Protein AF-A0A9K3DC68-F1 (afdb_monomer)

Radius of gyration: 13.72 Å; Cα contacts (8 Å, |Δi|>4): 93; chains: 1; bounding box: 26×28×39 Å

pLDDT: mean 91.29, std 7.29, range [56.97, 96.94]

Organism: NCBI:txid797122

Mean predicted aligned error: 3.83 Å

Foldseek 3Di:
DPLVVLLVVLQVLLVDDAPALVRLVVVLVVLLVQCPDPDLSSNVSSVSSLVSSLVRHDPVCSVVSLLSNAVSLLVQCVDDPVSNVVSVVVVVVVCVVVVPSCVVPVVSVVD

Sequence (111 aa):
ANEWGQVSILEALVTHTPASADDALSACERIAPRLQHANAAVVLSAVRAMCHLVEFVEEGDKPAMLRKLCPPLVTLLSGDPEVQYVALRNIELILQKYPALLANNVKVFFV

InterPro domains:
  IPR002553 Clathrin/coatomer adaptor, adaptin-like, N-terminal [PF01602] (2-111)
  IPR011989 Armadillo-like helical [G3DSA:1.25.10.10] (1-111)
  IPR016024 Armadillo-type fold [SSF48371] (2-108)
  IPR026739 AP complex subunit beta [PTHR11134] (2-111)

Nearest PDB structures (foldseek):
  2qna-assembly1_A  TM=6.300E-01  e=7.901E-01  Homo sapiens
  4k92-assembly2_B  TM=6.022E-01  e=7.112E-01  Homo sapiens
  6ah0-assembly1_1  TM=6.321E-01  e=3.829E+00  Homo sapiens
  6ahd-assembly1_1  TM=6.322E-01  e=4.036E+00  Homo sapiens
  7q4p-assembly1_A  TM=4.119E-01  e=5.250E+00  Homo sapiens

Solvent-accessible surface area (backbone atoms only — not comparable to full-atom values): 6296 Å² total; per-residue (Å²): 130,60,64,68,59,53,28,54,52,30,54,51,55,57,77,55,80,67,93,42,36,66,52,18,43,53,50,42,62,69,42,54,70,41,40,75,43,91,52,63,66,41,21,54,30,32,50,54,28,40,68,52,36,47,72,54,26,54,80,86,52,34,64,64,58,55,58,66,52,45,63,42,59,54,55,39,60,73,51,57,73,70,51,24,53,54,43,52,58,52,49,52,58,48,37,76,77,41,65,72,69,49,67,92,53,57,71,73,81,75,115

Structure (mmCIF, N/CA/C/O backbone):
data_AF-A0A9K3DC68-F1
#
_entry.id   AF-A0A9K3DC68-F1
#
loop_
_atom_site.group_PDB
_atom_site.id
_atom_site.type_symbol
_atom_site.label_atom_id
_atom_site.label_alt_id
_atom_site.label_comp_id
_atom_site.label_asym_id
_atom_site.label_entity_id
_atom_site.label_seq_id
_atom_site.pdbx_PDB_ins_code
_atom_site.Cartn_x
_atom_site.Cartn_y
_atom_site.Cartn_z
_atom_site.occupancy
_atom_site.B_iso_or_equiv
_atom_site.auth_seq_id
_atom_site.auth_comp_id
_atom_site.auth_asym_id
_atom_site.auth_atom_id
_atom_site.pdbx_PDB_model_num
ATOM 1 N N . ALA A 1 1 ? 14.888 -10.103 10.642 1.00 58.78 1 ALA A N 1
ATOM 2 C CA . ALA A 1 1 ? 13.804 -11.032 10.266 1.00 58.78 1 ALA A CA 1
ATOM 3 C C . ALA A 1 1 ? 13.903 -11.289 8.770 1.00 58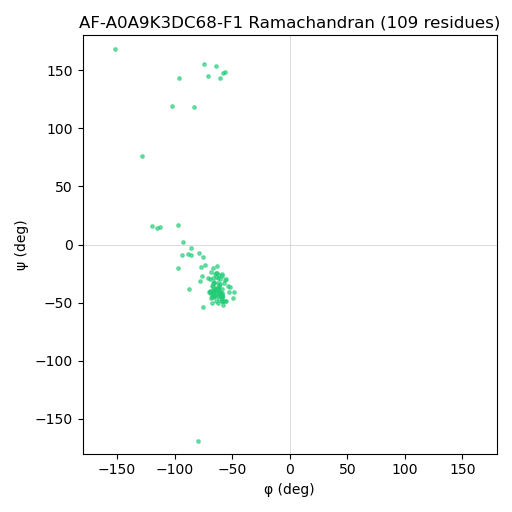.78 1 ALA A C 1
ATOM 5 O O . ALA A 1 1 ? 13.998 -10.315 8.033 1.00 58.78 1 ALA A O 1
ATOM 6 N N . ASN A 1 2 ? 13.930 -12.557 8.353 1.00 91.38 2 ASN A N 1
ATOM 7 C CA . ASN A 1 2 ? 13.922 -12.953 6.939 1.00 91.38 2 ASN A CA 1
ATOM 8 C C . ASN A 1 2 ? 12.670 -12.376 6.240 1.00 91.38 2 ASN A C 1
ATOM 10 O O . ASN A 1 2 ? 11.629 -12.216 6.887 1.00 91.38 2 ASN A O 1
ATOM 14 N N . GLU A 1 3 ? 12.771 -12.037 4.960 1.00 90.19 3 GLU A N 1
ATOM 15 C CA . GLU A 1 3 ? 11.723 -11.420 4.140 1.00 90.19 3 GLU A CA 1
ATOM 16 C C . GLU A 1 3 ? 10.413 -12.209 4.196 1.00 90.19 3 GLU A C 1
ATOM 18 O O . GLU A 1 3 ? 9.346 -11.626 4.369 1.00 90.19 3 GLU A O 1
ATOM 23 N N . TRP A 1 4 ? 10.503 -13.537 4.168 1.00 91.38 4 TRP A N 1
ATOM 24 C CA . TRP A 1 4 ? 9.355 -14.439 4.277 1.00 91.38 4 TRP A CA 1
ATOM 25 C C . TRP A 1 4 ? 8.592 -14.271 5.592 1.00 91.38 4 TRP A C 1
ATOM 27 O O . TRP A 1 4 ? 7.370 -14.200 5.595 1.00 91.38 4 TRP A O 1
ATOM 37 N N . GLY A 1 5 ? 9.309 -14.119 6.708 1.00 94.31 5 GLY A N 1
ATOM 38 C CA . GLY A 1 5 ? 8.679 -13.881 8.006 1.00 94.31 5 GLY A CA 1
ATOM 39 C C . GLY A 1 5 ? 7.987 -12.520 8.067 1.00 94.31 5 GLY A C 1
ATOM 40 O O . GLY A 1 5 ? 6.921 -12.402 8.663 1.00 94.31 5 GLY A O 1
ATOM 41 N N . GLN A 1 6 ? 8.555 -11.497 7.417 1.00 94.06 6 GLN A N 1
ATOM 42 C CA . GLN A 1 6 ? 7.905 -10.187 7.317 1.00 94.06 6 GLN A CA 1
ATOM 43 C C . GLN A 1 6 ? 6.608 -10.266 6.507 1.00 94.06 6 GLN A C 1
ATOM 45 O O . GLN A 1 6 ? 5.600 -9.719 6.947 1.00 94.06 6 GLN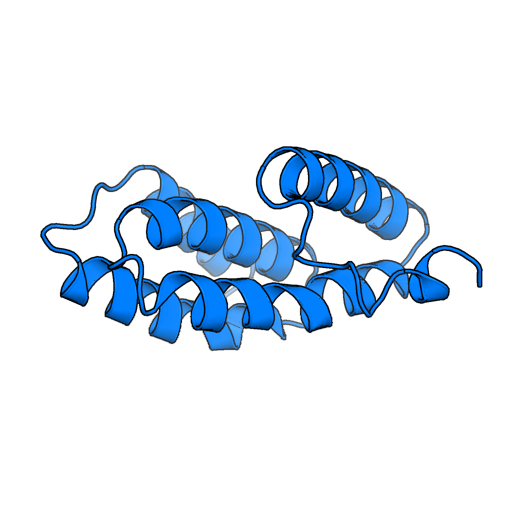 A O 1
ATOM 50 N N . VAL A 1 7 ? 6.620 -10.972 5.370 1.00 95.62 7 VAL A N 1
ATOM 51 C CA . VAL A 1 7 ? 5.421 -11.208 4.550 1.00 95.62 7 VAL A CA 1
ATOM 52 C C . VAL A 1 7 ? 4.341 -11.906 5.372 1.00 95.62 7 VAL A C 1
ATOM 54 O O . VAL A 1 7 ? 3.242 -11.376 5.489 1.00 95.62 7 VAL A O 1
ATOM 57 N N . SER A 1 8 ? 4.671 -13.015 6.037 1.00 94.88 8 SER A N 1
ATOM 58 C CA . SER A 1 8 ? 3.706 -13.769 6.846 1.00 94.88 8 SER A CA 1
ATOM 59 C C . SER A 1 8 ? 3.083 -12.936 7.972 1.00 94.88 8 SER A C 1
ATOM 61 O O . SER A 1 8 ? 1.888 -13.044 8.232 1.00 94.88 8 SER A O 1
ATOM 63 N N . ILE A 1 9 ? 3.867 -12.072 8.627 1.00 94.56 9 ILE A N 1
ATOM 64 C CA . ILE A 1 9 ? 3.346 -11.163 9.661 1.00 94.56 9 ILE A CA 1
ATOM 65 C C . ILE A 1 9 ? 2.405 -10.120 9.044 1.00 94.56 9 ILE A C 1
ATOM 67 O O . ILE A 1 9 ? 1.331 -9.876 9.588 1.00 94.56 9 ILE A O 1
ATOM 71 N N . LEU A 1 10 ? 2.779 -9.514 7.913 1.00 95.50 10 LEU A N 1
ATOM 72 C CA . LEU A 1 10 ? 1.942 -8.524 7.223 1.00 95.50 10 LEU A CA 1
ATOM 73 C C . LEU A 1 10 ? 0.624 -9.136 6.732 1.00 95.50 10 LEU A C 1
ATOM 75 O O . LEU A 1 10 ? -0.423 -8.504 6.844 1.00 95.50 10 LEU A O 1
ATOM 79 N N . GLU A 1 11 ? 0.654 -10.372 6.241 1.00 94.00 11 GLU A N 1
ATOM 80 C CA . GLU A 1 11 ? -0.550 -11.103 5.841 1.00 94.00 11 GLU A CA 1
ATOM 81 C C . GLU A 1 11 ? -1.449 -11.434 7.035 1.00 94.00 11 GLU A C 1
ATOM 83 O O . GLU A 1 11 ? -2.668 -11.286 6.938 1.00 94.00 11 GLU A O 1
ATOM 88 N N . ALA A 1 12 ? -0.870 -11.806 8.179 1.00 93.94 12 ALA A N 1
ATOM 89 C CA . ALA A 1 12 ? -1.637 -12.036 9.400 1.00 93.94 12 ALA A CA 1
ATOM 90 C C . ALA A 1 12 ? -2.369 -10.764 9.866 1.00 93.94 12 ALA A C 1
ATOM 92 O O . ALA A 1 12 ? -3.519 -10.847 10.299 1.00 93.94 12 ALA A O 1
ATOM 93 N N . LEU A 1 13 ? -1.764 -9.579 9.707 1.00 92.94 13 LEU A N 1
ATOM 94 C CA . LEU A 1 13 ? -2.409 -8.303 10.052 1.00 92.94 13 LEU A CA 1
ATOM 95 C C . LEU A 1 13 ? -3.669 -8.019 9.222 1.00 92.94 13 LEU A C 1
ATOM 97 O O . LEU A 1 13 ? -4.585 -7.380 9.727 1.00 92.94 13 LEU A O 1
ATOM 101 N N . VAL A 1 14 ? -3.757 -8.526 7.988 1.00 93.75 14 VAL A N 1
ATOM 102 C CA . VAL A 1 14 ? -4.963 -8.389 7.144 1.00 93.75 14 VAL A CA 1
ATOM 103 C C . VAL A 1 14 ? -6.140 -9.199 7.702 1.00 93.75 14 VAL A C 1
ATOM 105 O O . VAL A 1 14 ? -7.294 -8.888 7.431 1.00 93.75 14 VAL A O 1
ATOM 108 N N . THR A 1 15 ? -5.875 -10.237 8.498 1.00 91.50 15 THR A N 1
ATOM 109 C CA . THR A 1 15 ? -6.931 -11.049 9.130 1.00 91.50 15 THR A CA 1
ATOM 110 C C . THR A 1 15 ? -7.435 -10.466 10.450 1.00 91.50 15 THR A C 1
ATOM 112 O O . THR A 1 15 ? -8.430 -10.943 10.992 1.00 91.50 15 THR A O 1
ATOM 115 N N . HIS A 1 16 ? -6.762 -9.438 10.968 1.00 88.50 16 HIS A N 1
ATOM 116 C CA . HIS A 1 16 ? -7.082 -8.813 12.242 1.00 88.50 16 HIS A CA 1
ATOM 117 C C . HIS A 1 16 ? -7.955 -7.566 12.047 1.00 88.50 16 HIS A C 1
ATOM 119 O O . HIS A 1 16 ? -7.752 -6.782 11.116 1.00 88.50 16 HIS A O 1
ATOM 125 N N . THR A 1 17 ? -8.894 -7.357 12.969 1.00 92.38 17 THR A N 1
ATOM 126 C CA . THR A 1 17 ? -9.691 -6.129 13.062 1.00 92.38 17 THR A CA 1
ATOM 127 C C . THR A 1 17 ? -9.125 -5.271 14.195 1.00 92.38 17 THR A C 1
ATOM 129 O O . THR A 1 17 ? -9.111 -5.745 15.332 1.00 92.38 17 THR A O 1
ATOM 132 N N . PRO A 1 18 ? -8.643 -4.044 13.925 1.00 93.62 18 PRO A N 1
ATOM 133 C CA . PRO A 1 18 ? -8.128 -3.144 14.960 1.00 93.62 18 PRO A CA 1
ATOM 134 C C . PRO A 1 18 ? -9.154 -2.869 16.061 1.00 93.62 18 PRO A C 1
ATOM 136 O O . PRO A 1 18 ? -10.358 -2.825 15.797 1.00 93.62 18 PRO A O 1
ATOM 139 N N . ALA A 1 19 ? -8.681 -2.646 17.289 1.00 93.31 19 ALA A N 1
ATOM 140 C CA . ALA A 1 19 ? -9.569 -2.385 18.426 1.00 93.31 19 ALA A CA 1
ATOM 141 C C . ALA A 1 19 ? -10.141 -0.954 18.422 1.00 93.31 19 ALA A C 1
ATOM 143 O O . ALA A 1 19 ? -11.219 -0.713 18.967 1.00 93.31 19 ALA A O 1
ATOM 144 N N . SER A 1 20 ? -9.422 -0.004 17.821 1.00 96.12 20 SER A N 1
ATOM 145 C CA . SER A 1 20 ? -9.817 1.400 17.695 1.00 96.12 20 SER A CA 1
ATOM 146 C C . SER A 1 20 ? -9.198 2.047 16.452 1.00 96.12 20 SER A C 1
ATOM 148 O O . SER A 1 20 ? -8.285 1.490 15.836 1.00 96.12 20 SER A O 1
ATOM 150 N N . ALA A 1 21 ? -9.675 3.244 16.098 1.00 95.38 21 ALA A N 1
ATOM 151 C CA . ALA A 1 21 ? -9.096 4.031 15.010 1.00 95.38 21 ALA A CA 1
ATOM 152 C C . ALA A 1 21 ? -7.633 4.427 15.288 1.00 95.38 21 ALA A C 1
ATOM 154 O O . ALA A 1 21 ? -6.801 4.347 14.386 1.00 95.38 21 ALA A O 1
ATOM 155 N N . ASP A 1 22 ? -7.297 4.749 16.542 1.00 95.56 22 ASP A N 1
ATOM 156 C CA . ASP A 1 22 ? -5.918 5.030 16.969 1.00 95.56 22 ASP A CA 1
ATOM 157 C C . ASP A 1 22 ? -5.003 3.806 16.825 1.00 95.56 22 ASP A C 1
ATOM 159 O O . ASP A 1 22 ? -3.855 3.926 16.392 1.00 95.56 22 ASP A O 1
ATOM 163 N N . ASP A 1 23 ? -5.507 2.611 17.155 1.00 95.69 23 ASP A N 1
ATOM 164 C CA . ASP A 1 23 ? -4.769 1.354 16.986 1.00 95.69 23 ASP A CA 1
ATOM 165 C C . ASP A 1 23 ? -4.512 1.070 15.496 1.00 95.69 23 ASP A C 1
ATOM 167 O O . ASP A 1 23 ? -3.385 0.765 15.093 1.00 95.69 23 ASP A O 1
ATOM 171 N N . ALA A 1 24 ? -5.525 1.278 14.648 1.00 96.25 24 ALA A N 1
ATOM 172 C CA . ALA A 1 24 ? -5.387 1.172 13.196 1.00 96.25 24 ALA A CA 1
ATOM 173 C C . ALA A 1 24 ? -4.360 2.172 12.635 1.00 96.25 24 ALA A C 1
ATOM 175 O O . ALA A 1 24 ? -3.527 1.804 11.796 1.00 96.25 24 ALA A O 1
ATOM 176 N N . LEU A 1 25 ? -4.388 3.420 13.112 1.00 96.44 25 LEU A N 1
ATOM 177 C CA . LEU A 1 25 ? -3.454 4.467 12.703 1.00 96.44 25 LEU A CA 1
ATOM 178 C C . LEU A 1 25 ? -2.023 4.112 13.121 1.00 96.44 25 LEU A C 1
ATOM 180 O O . LEU A 1 25 ? -1.121 4.108 12.280 1.00 96.44 25 LEU A O 1
ATOM 184 N N . SER A 1 26 ? -1.824 3.717 14.380 1.00 96.38 26 SER A N 1
ATOM 185 C CA . SER A 1 26 ? -0.520 3.281 14.889 1.00 96.38 26 SER A CA 1
ATOM 186 C C . SER A 1 26 ? 0.026 2.087 14.099 1.00 96.38 26 SER A C 1
ATOM 188 O O . SER A 1 26 ? 1.204 2.058 13.726 1.00 96.38 26 SER A O 1
ATOM 190 N N . ALA A 1 27 ? -0.826 1.115 13.764 1.00 95.81 27 ALA A N 1
ATOM 191 C CA . ALA A 1 27 ? -0.442 -0.015 12.927 1.00 95.81 27 ALA A CA 1
ATOM 192 C C . ALA A 1 27 ? -0.002 0.434 11.520 1.00 95.81 27 ALA A C 1
ATOM 194 O O . ALA A 1 27 ? 1.047 -0.010 11.038 1.00 95.81 27 ALA A O 1
ATOM 195 N N . CYS A 1 28 ? -0.733 1.358 10.884 1.00 96.62 28 CYS A N 1
ATOM 196 C CA . CYS A 1 28 ? -0.353 1.933 9.588 1.00 96.62 28 CYS A CA 1
ATOM 197 C C . CYS A 1 28 ? 1.017 2.626 9.644 1.00 96.62 28 CYS A C 1
ATOM 199 O O . CYS A 1 28 ? 1.855 2.422 8.759 1.00 96.62 28 CYS A O 1
ATOM 201 N N . GLU A 1 29 ? 1.285 3.407 10.691 1.00 95.94 29 GLU A N 1
ATOM 202 C CA . GLU A 1 29 ? 2.577 4.077 10.876 1.00 95.94 29 GLU A CA 1
ATOM 203 C C . GLU A 1 29 ? 3.730 3.091 11.065 1.00 95.94 29 GLU A C 1
ATOM 205 O O . GLU A 1 29 ? 4.812 3.288 10.508 1.00 95.94 29 GLU A O 1
ATOM 210 N N . ARG A 1 30 ? 3.489 1.984 11.774 1.00 95.75 30 ARG A N 1
ATOM 211 C CA . ARG A 1 30 ? 4.480 0.914 11.964 1.00 95.75 30 ARG A CA 1
ATOM 212 C C . ARG A 1 30 ? 4.743 0.111 10.689 1.00 95.75 30 ARG A C 1
ATOM 214 O O . ARG A 1 30 ? 5.854 -0.395 10.518 1.00 95.75 30 ARG A O 1
ATOM 221 N N . ILE A 1 31 ? 3.762 0.004 9.790 1.00 95.88 31 ILE A N 1
ATOM 222 C CA . ILE A 1 31 ? 3.922 -0.644 8.478 1.00 95.88 3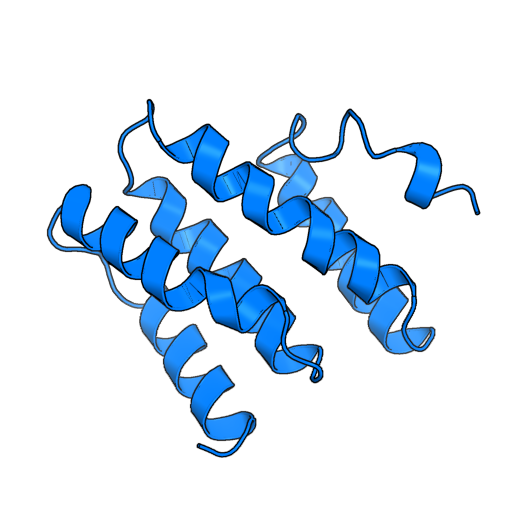1 ILE A CA 1
ATOM 223 C C . ILE A 1 31 ? 4.651 0.271 7.486 1.00 95.88 31 ILE A C 1
ATOM 225 O O . ILE A 1 31 ? 5.397 -0.235 6.649 1.00 95.88 31 ILE A O 1
ATOM 229 N N . ALA A 1 32 ? 4.503 1.596 7.583 1.00 95.81 32 ALA A N 1
ATOM 230 C CA . ALA A 1 32 ? 5.044 2.551 6.609 1.00 95.81 32 ALA A CA 1
ATOM 231 C C . ALA A 1 32 ? 6.527 2.344 6.217 1.00 95.81 32 ALA A C 1
ATOM 233 O O . ALA A 1 32 ? 6.816 2.392 5.021 1.00 95.81 32 ALA A O 1
ATOM 234 N N . PRO A 1 33 ? 7.469 2.022 7.129 1.00 96.25 33 PRO A N 1
ATOM 235 C CA . PRO A 1 33 ? 8.855 1.735 6.750 1.00 96.25 33 PRO A CA 1
ATOM 236 C C . PRO A 1 33 ? 9.018 0.520 5.820 1.00 96.25 33 PRO A C 1
ATOM 238 O O . PRO A 1 33 ? 9.982 0.450 5.062 1.00 96.25 33 PRO A O 1
ATOM 241 N N . ARG A 1 34 ? 8.089 -0.449 5.852 1.00 96.12 34 ARG A N 1
ATOM 242 C CA . ARG A 1 34 ? 8.124 -1.655 5.001 1.00 96.12 34 ARG A CA 1
ATOM 243 C C . ARG A 1 34 ? 7.771 -1.365 3.544 1.00 96.12 34 ARG A C 1
ATOM 245 O O . ARG A 1 34 ? 8.118 -2.161 2.679 1.00 96.12 34 ARG A O 1
ATOM 252 N N . LEU A 1 35 ? 7.149 -0.221 3.258 1.00 95.69 35 LEU A N 1
ATOM 253 C CA . LEU A 1 35 ? 6.856 0.207 1.890 1.00 95.69 35 LEU A CA 1
ATOM 254 C C . LEU A 1 35 ? 8.125 0.475 1.067 1.00 95.69 35 LEU A C 1
ATOM 256 O O . LEU A 1 35 ? 8.093 0.363 -0.150 1.00 95.69 35 LEU A O 1
ATOM 260 N N . GLN A 1 36 ? 9.246 0.803 1.712 1.00 94.31 36 GLN A N 1
ATOM 261 C CA . GLN A 1 36 ? 10.521 1.102 1.043 1.00 94.31 36 GLN A CA 1
ATOM 262 C C . GLN A 1 36 ? 11.471 -0.106 1.008 1.00 94.31 36 GLN A C 1
ATOM 264 O O . GLN A 1 36 ? 12.678 0.045 0.829 1.00 94.31 36 GLN A O 1
ATOM 269 N N . HIS A 1 37 ? 10.953 -1.313 1.240 1.00 95.56 37 HIS A N 1
ATOM 270 C CA . HIS A 1 37 ? 11.772 -2.517 1.275 1.00 95.56 37 HIS A CA 1
ATOM 271 C C . HIS A 1 37 ? 12.281 -2.892 -0.128 1.00 95.56 37 HIS A C 1
ATOM 273 O O . HIS A 1 37 ? 11.561 -2.753 -1.111 1.00 95.56 37 HIS A O 1
ATOM 279 N N . ALA A 1 38 ? 13.504 -3.425 -0.224 1.00 91.94 38 ALA A N 1
ATOM 280 C CA . ALA A 1 38 ? 14.097 -3.817 -1.509 1.00 91.94 38 ALA A CA 1
ATOM 281 C C . ALA A 1 38 ? 13.352 -4.984 -2.189 1.00 91.94 38 ALA A C 1
ATOM 283 O O . ALA A 1 38 ? 13.289 -5.076 -3.408 1.00 91.94 38 ALA A O 1
ATOM 284 N N . ASN A 1 39 ? 12.781 -5.888 -1.390 1.00 93.06 39 ASN A N 1
ATOM 285 C CA . ASN A 1 39 ? 11.998 -7.022 -1.882 1.00 93.06 39 ASN A CA 1
ATOM 286 C C . ASN A 1 39 ? 10.539 -6.623 -2.176 1.00 93.06 39 ASN A C 1
ATOM 288 O O . ASN A 1 39 ? 9.793 -6.289 -1.251 1.00 93.06 39 ASN A O 1
ATOM 292 N N . ALA A 1 40 ? 10.122 -6.760 -3.438 1.00 92.81 40 ALA A N 1
ATOM 293 C CA . ALA A 1 40 ? 8.773 -6.453 -3.915 1.00 92.81 40 ALA A CA 1
ATOM 294 C C . ALA A 1 40 ? 7.657 -7.220 -3.183 1.00 92.81 40 ALA A C 1
ATOM 296 O O . ALA A 1 40 ? 6.585 -6.660 -2.959 1.00 92.81 40 ALA A O 1
ATOM 297 N N . ALA A 1 41 ? 7.895 -8.462 -2.747 1.00 93.19 41 ALA A N 1
ATOM 298 C CA . ALA A 1 41 ? 6.901 -9.242 -2.005 1.00 93.19 41 ALA A CA 1
ATOM 299 C C . ALA A 1 41 ? 6.576 -8.604 -0.644 1.00 93.19 41 ALA A C 1
ATOM 301 O O . ALA A 1 41 ? 5.412 -8.546 -0.240 1.00 93.19 41 ALA A O 1
ATOM 302 N N . VAL A 1 42 ? 7.592 -8.065 0.040 1.00 96.50 42 VAL A N 1
ATOM 303 C CA . VAL A 1 42 ? 7.410 -7.332 1.303 1.00 96.50 42 VAL A CA 1
ATOM 304 C C . V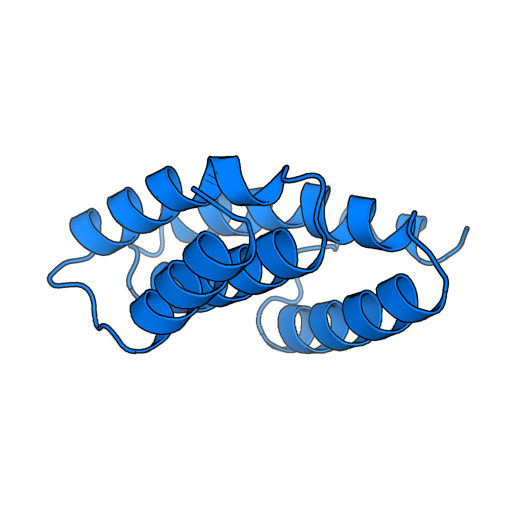AL A 1 42 ? 6.636 -6.039 1.052 1.00 96.50 42 VAL A C 1
ATOM 306 O O . VAL A 1 42 ? 5.702 -5.740 1.795 1.00 96.50 42 VAL A O 1
ATOM 309 N N . VAL A 1 43 ? 6.970 -5.309 -0.018 1.00 96.25 43 VAL A N 1
ATOM 310 C CA . VAL A 1 43 ? 6.283 -4.060 -0.388 1.00 96.25 43 VAL A CA 1
ATOM 311 C C . VAL A 1 43 ? 4.811 -4.313 -0.709 1.00 96.25 43 VAL A C 1
ATOM 313 O O . VAL A 1 43 ? 3.948 -3.663 -0.127 1.00 96.25 43 VAL A O 1
ATOM 316 N N . LEU A 1 44 ? 4.500 -5.285 -1.571 1.00 94.19 44 LEU A N 1
ATOM 317 C CA . LEU A 1 44 ? 3.120 -5.624 -1.940 1.00 94.19 44 LEU A CA 1
ATOM 318 C C . LEU A 1 44 ? 2.301 -6.097 -0.730 1.00 94.19 44 LEU A C 1
ATOM 320 O O . LEU A 1 44 ? 1.150 -5.692 -0.567 1.00 94.19 44 LEU A O 1
ATOM 324 N N . SER A 1 45 ? 2.906 -6.884 0.162 1.00 95.56 45 SER A N 1
ATOM 325 C CA . SER A 1 45 ? 2.255 -7.316 1.407 1.00 95.56 45 SER A CA 1
ATOM 326 C C . SER A 1 45 ? 1.982 -6.138 2.347 1.00 95.56 45 SER A C 1
ATOM 328 O O . SER A 1 45 ? 0.913 -6.059 2.950 1.00 95.56 45 SER A O 1
ATOM 330 N N . ALA A 1 46 ? 2.914 -5.184 2.438 1.00 96.94 46 ALA A N 1
ATOM 331 C CA . ALA A 1 46 ? 2.748 -3.971 3.235 1.00 96.94 46 ALA A CA 1
ATOM 332 C C . ALA A 1 46 ? 1.666 -3.049 2.657 1.00 96.94 46 ALA A C 1
ATOM 334 O O . ALA A 1 46 ? 0.852 -2.522 3.414 1.00 96.94 46 ALA A O 1
ATOM 335 N N . VAL A 1 47 ? 1.613 -2.897 1.329 1.00 95.81 47 VAL A N 1
ATOM 336 C CA . VAL A 1 47 ? 0.547 -2.162 0.630 1.00 95.81 47 VAL A CA 1
ATOM 337 C C . VAL A 1 47 ? -0.809 -2.792 0.937 1.00 95.81 47 VAL A C 1
ATOM 339 O O . VAL A 1 47 ? -1.721 -2.085 1.359 1.00 95.81 47 VAL A O 1
ATOM 342 N N . ARG A 1 48 ? -0.934 -4.120 0.813 1.00 94.94 48 ARG A N 1
ATOM 343 C CA . ARG A 1 48 ? -2.174 -4.842 1.131 1.00 94.94 48 ARG A CA 1
ATOM 344 C C . ARG A 1 48 ? -2.606 -4.622 2.584 1.00 94.94 48 ARG A C 1
ATOM 346 O O . ARG A 1 48 ? -3.763 -4.280 2.819 1.00 94.94 48 ARG A O 1
ATOM 353 N N . ALA A 1 49 ? -1.689 -4.779 3.540 1.00 96.31 49 ALA A N 1
ATOM 354 C CA . ALA A 1 49 ? -1.970 -4.554 4.959 1.00 96.31 49 ALA A CA 1
ATOM 355 C C . ALA A 1 49 ? -2.414 -3.111 5.240 1.00 96.31 49 ALA A C 1
ATOM 357 O O . ALA A 1 49 ? -3.377 -2.888 5.971 1.00 96.31 49 ALA A O 1
ATOM 358 N N . MET A 1 50 ? -1.767 -2.128 4.616 1.00 95.62 50 MET A N 1
ATOM 359 C CA . MET A 1 50 ? -2.115 -0.719 4.786 1.00 95.62 50 MET A CA 1
ATOM 360 C C . MET A 1 50 ? -3.469 -0.369 4.161 1.00 95.62 50 MET A C 1
ATOM 362 O O . MET A 1 50 ? -4.247 0.350 4.779 1.00 95.62 50 MET A O 1
ATOM 366 N N . CYS A 1 51 ? -3.789 -0.907 2.981 1.00 94.25 51 CYS A N 1
ATOM 367 C CA . CYS A 1 51 ? -5.099 -0.729 2.349 1.00 94.25 51 CYS A CA 1
ATOM 368 C C . CYS A 1 51 ? -6.251 -1.349 3.154 1.00 94.25 51 CYS A C 1
ATOM 370 O O . CYS A 1 51 ? -7.377 -0.875 3.034 1.00 94.25 51 CYS A O 1
ATOM 372 N N . HIS A 1 52 ? -5.982 -2.397 3.940 1.00 95.38 52 HIS A N 1
ATOM 373 C CA . HIS A 1 52 ? -6.944 -2.980 4.882 1.00 95.38 52 HIS A CA 1
ATOM 374 C C . HIS A 1 52 ? -7.106 -2.098 6.124 1.00 95.38 52 HIS A C 1
ATOM 376 O O . HIS A 1 52 ? -8.205 -1.664 6.449 1.00 95.38 52 HIS A O 1
ATOM 382 N N . LEU A 1 53 ? -6.000 -1.761 6.793 1.00 95.56 53 LEU A N 1
ATOM 383 C CA . LEU A 1 53 ? -6.033 -1.020 8.058 1.00 95.56 53 LEU A CA 1
ATOM 384 C C . LEU A 1 53 ? -6.544 0.417 7.908 1.00 95.56 53 LEU A C 1
ATOM 386 O O . LEU A 1 53 ? -7.224 0.912 8.805 1.00 95.56 53 LEU A O 1
ATOM 390 N N . VAL A 1 54 ? -6.280 1.076 6.774 1.00 95.25 54 VAL A N 1
ATOM 391 C CA . VAL A 1 54 ? -6.738 2.454 6.526 1.00 95.25 54 VAL A CA 1
ATOM 392 C C . VAL A 1 54 ? -8.264 2.576 6.497 1.00 95.25 54 VAL A C 1
ATOM 394 O O . VAL A 1 54 ? -8.786 3.673 6.663 1.00 95.25 54 VAL A O 1
ATOM 397 N N . GLU A 1 55 ? -9.005 1.479 6.314 1.00 94.50 55 GLU A N 1
ATOM 398 C CA . GLU A 1 55 ? -10.469 1.507 6.394 1.00 94.50 55 GLU A CA 1
ATOM 399 C C . GLU A 1 55 ? -10.975 1.807 7.808 1.00 94.50 55 GLU A C 1
ATOM 401 O O . GLU A 1 55 ? -12.029 2.429 7.946 1.00 94.50 55 GLU A O 1
ATOM 406 N N . PHE A 1 56 ? -10.194 1.428 8.824 1.00 96.00 56 PHE A N 1
ATOM 407 C CA . PHE A 1 56 ? -10.513 1.575 10.246 1.00 96.00 56 PHE A CA 1
ATOM 408 C C . PHE A 1 56 ? -9.964 2.868 10.867 1.00 96.00 56 PHE A C 1
ATOM 410 O O . PHE A 1 56 ? -10.295 3.182 12.005 1.00 96.00 56 PHE A O 1
ATOM 417 N N . VAL A 1 57 ? -9.127 3.610 10.139 1.00 96.06 57 VAL A N 1
ATOM 418 C CA . VAL A 1 57 ? -8.588 4.914 10.562 1.00 96.06 57 VAL A CA 1
ATOM 419 C C . VAL A 1 57 ? -9.669 5.997 10.447 1.00 96.06 57 VAL A C 1
ATOM 421 O O . VAL A 1 57 ? -10.589 5.874 9.637 1.00 96.06 57 VAL A O 1
ATOM 424 N N . GLU A 1 58 ? -9.565 7.078 11.222 1.00 95.81 58 GLU A N 1
ATOM 425 C CA . GLU A 1 58 ? -10.463 8.230 11.089 1.00 95.81 58 GLU A CA 1
ATOM 426 C C . GLU A 1 58 ? -10.369 8.883 9.699 1.00 95.81 58 GLU A C 1
ATOM 428 O O . GLU A 1 58 ? -9.289 9.007 9.118 1.00 95.81 58 GLU A O 1
ATOM 433 N N . GLU A 1 59 ? -11.500 9.355 9.163 1.00 92.88 59 GLU A N 1
ATOM 434 C CA . GLU A 1 59 ? -11.584 9.945 7.813 1.00 92.88 59 GLU A CA 1
ATOM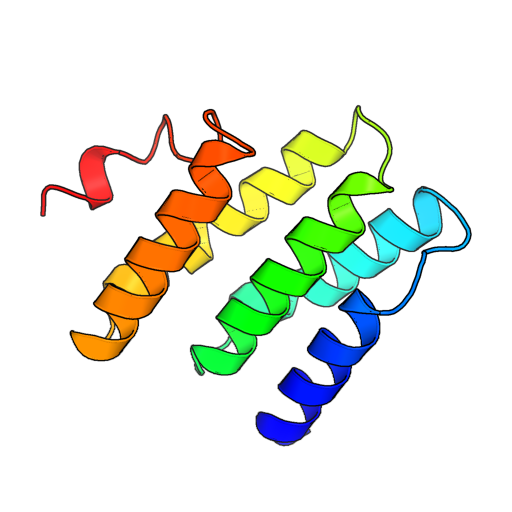 435 C C . GLU A 1 59 ? -10.607 11.112 7.582 1.00 92.88 59 GLU A C 1
ATOM 437 O O . GLU A 1 59 ? -10.137 11.306 6.460 1.00 92.88 59 GLU A O 1
ATOM 442 N N . GLY A 1 60 ? -10.256 11.867 8.631 1.00 93.81 60 GLY A N 1
ATOM 443 C CA . GLY A 1 60 ? -9.290 12.967 8.550 1.00 93.81 60 GLY A CA 1
ATOM 444 C C . GLY A 1 60 ? -7.861 12.517 8.220 1.00 93.81 60 GLY A C 1
ATOM 445 O O . GLY A 1 60 ? -7.153 13.211 7.485 1.00 93.81 60 GLY A O 1
ATOM 446 N N . ASP A 1 61 ? -7.463 11.330 8.685 1.00 94.25 61 ASP A N 1
ATOM 447 C CA . ASP A 1 61 ? -6.095 10.812 8.559 1.00 94.25 61 ASP A CA 1
ATOM 448 C C . ASP A 1 61 ? -5.910 9.866 7.365 1.00 94.25 61 ASP A C 1
ATOM 450 O O . ASP A 1 61 ? -4.788 9.702 6.859 1.00 94.25 61 ASP A O 1
ATOM 454 N N . LYS A 1 62 ? -7.001 9.285 6.838 1.00 93.56 62 LYS A N 1
ATOM 455 C CA . LYS A 1 62 ? -6.962 8.399 5.656 1.00 93.56 62 LYS A CA 1
ATOM 456 C C . LYS A 1 62 ? -6.185 8.998 4.475 1.00 93.56 62 LYS A C 1
ATOM 458 O O . LYS A 1 62 ? -5.334 8.293 3.924 1.00 93.56 62 LYS A O 1
ATOM 463 N N . PRO A 1 63 ? -6.374 10.277 4.078 1.00 92.38 63 PRO A N 1
ATOM 464 C CA . PRO A 1 63 ? -5.643 10.853 2.950 1.00 92.38 63 PRO A CA 1
ATOM 465 C C . PRO A 1 63 ? -4.130 10.903 3.175 1.00 92.38 63 PRO A C 1
ATOM 467 O O . PRO A 1 63 ? -3.359 10.767 2.223 1.00 92.38 63 PRO A O 1
ATOM 470 N N . ALA A 1 64 ? -3.682 11.105 4.417 1.00 92.75 64 ALA A N 1
ATOM 471 C CA . ALA A 1 64 ? -2.263 11.120 4.749 1.00 92.75 64 ALA A CA 1
ATOM 472 C C . ALA A 1 64 ? -1.653 9.718 4.630 1.00 92.75 64 ALA A C 1
ATOM 474 O O . ALA A 1 64 ? -0.560 9.578 4.078 1.00 92.75 64 ALA A O 1
ATOM 475 N N . MET A 1 65 ? -2.367 8.681 5.081 1.00 94.12 65 MET A N 1
ATOM 476 C CA . MET A 1 65 ? -1.910 7.292 4.954 1.00 94.12 65 MET A CA 1
ATOM 477 C C . MET A 1 65 ? -1.906 6.819 3.501 1.00 94.12 65 MET A C 1
ATOM 479 O O . MET A 1 65 ? -0.900 6.285 3.037 1.00 94.12 65 MET A O 1
ATOM 483 N N . LEU A 1 66 ? -2.974 7.092 2.749 1.00 92.88 66 LEU A N 1
ATOM 484 C CA . LEU A 1 66 ? -3.070 6.716 1.338 1.00 92.88 66 LEU A CA 1
ATOM 485 C C . LEU A 1 66 ? -1.938 7.332 0.504 1.00 92.88 66 LEU A C 1
ATOM 487 O O . LEU A 1 66 ? -1.304 6.626 -0.274 1.00 92.88 66 LEU A O 1
ATOM 491 N N . ARG A 1 67 ? -1.585 8.607 0.717 1.00 92.00 67 ARG A N 1
ATOM 492 C CA . ARG A 1 67 ? -0.466 9.245 -0.009 1.00 92.00 67 ARG A CA 1
ATOM 493 C C . ARG A 1 67 ? 0.882 8.538 0.178 1.00 92.00 67 ARG A C 1
ATOM 495 O O . ARG A 1 67 ? 1.719 8.610 -0.721 1.00 92.00 67 ARG A O 1
ATOM 502 N N . LYS A 1 68 ? 1.100 7.835 1.298 1.00 93.88 68 LYS A N 1
ATOM 503 C CA . LYS A 1 68 ? 2.332 7.056 1.531 1.00 93.88 68 LYS A CA 1
ATOM 504 C C . LYS A 1 68 ? 2.456 5.858 0.579 1.00 93.88 68 LYS A C 1
ATOM 506 O O . LYS A 1 68 ? 3.569 5.388 0.362 1.00 93.88 68 LYS A O 1
ATOM 511 N N . LEU A 1 69 ? 1.353 5.398 -0.020 1.00 93.00 69 LEU A N 1
ATOM 512 C CA . LEU A 1 69 ? 1.334 4.295 -0.986 1.00 93.00 69 LEU A CA 1
ATOM 513 C C . LEU A 1 69 ? 1.819 4.705 -2.381 1.00 93.00 69 LEU A C 1
ATOM 515 O O . LEU A 1 69 ? 2.213 3.842 -3.156 1.00 93.00 69 LEU A O 1
ATOM 519 N N . CYS A 1 70 ? 1.829 5.993 -2.733 1.00 91.19 70 CYS A N 1
ATOM 520 C CA . CYS A 1 70 ? 2.160 6.395 -4.103 1.00 91.19 70 CYS A CA 1
ATOM 521 C C . CYS A 1 70 ? 3.632 6.128 -4.475 1.00 91.19 70 CYS A C 1
ATOM 523 O O . CYS A 1 70 ? 3.859 5.482 -5.498 1.00 91.19 70 CYS A O 1
ATOM 525 N N . PRO A 1 71 ? 4.638 6.549 -3.676 1.00 92.19 71 PRO A N 1
ATOM 526 C CA . PRO A 1 71 ? 6.042 6.276 -3.986 1.00 92.19 71 PRO A CA 1
ATOM 527 C C . PRO A 1 71 ? 6.387 4.790 -4.188 1.00 92.19 71 PRO A C 1
ATOM 529 O O . PRO A 1 71 ? 7.014 4.481 -5.198 1.00 92.19 71 PRO A O 1
ATOM 532 N N . PRO A 1 72 ? 5.988 3.846 -3.308 1.00 93.12 72 PRO A N 1
ATOM 533 C CA . PRO A 1 72 ? 6.351 2.442 -3.486 1.00 93.12 72 PRO A CA 1
ATOM 534 C C . PRO A 1 72 ? 5.680 1.807 -4.706 1.00 93.12 72 PRO A C 1
ATOM 536 O O . PRO A 1 72 ? 6.320 1.020 -5.396 1.00 93.12 72 PRO A O 1
ATOM 539 N N . LEU A 1 73 ? 4.431 2.177 -5.020 1.00 91.25 73 LEU A N 1
ATOM 540 C CA . LEU A 1 73 ? 3.753 1.696 -6.227 1.00 91.25 73 LEU A CA 1
ATOM 541 C C . LEU A 1 73 ? 4.484 2.139 -7.498 1.00 91.25 73 LEU A C 1
ATOM 543 O O . LEU A 1 73 ? 4.622 1.344 -8.419 1.00 91.25 73 LEU A O 1
ATOM 547 N N . VAL A 1 74 ? 4.998 3.372 -7.523 1.00 90.25 74 VAL A N 1
ATOM 548 C CA . VAL A 1 74 ? 5.822 3.881 -8.629 1.00 90.25 74 VAL A CA 1
ATOM 549 C C . VAL A 1 74 ? 7.153 3.133 -8.717 1.00 90.25 74 VAL A C 1
ATOM 551 O O . VAL A 1 74 ? 7.533 2.708 -9.801 1.00 90.25 74 VAL A O 1
ATOM 554 N N . THR A 1 75 ? 7.843 2.912 -7.595 1.00 90.56 75 THR A N 1
ATOM 555 C CA . THR A 1 75 ? 9.130 2.194 -7.586 1.00 90.56 75 THR A CA 1
ATOM 556 C C . THR A 1 75 ? 9.007 0.756 -8.095 1.00 90.56 75 THR A C 1
ATOM 558 O O . THR A 1 75 ? 9.911 0.276 -8.776 1.00 90.56 75 THR A O 1
ATOM 561 N N . LEU A 1 76 ? 7.891 0.070 -7.819 1.00 90.75 76 LEU A N 1
ATOM 562 C CA . LEU A 1 76 ? 7.642 -1.285 -8.331 1.00 90.75 76 LEU A CA 1
ATOM 563 C C . LEU A 1 76 ? 7.557 -1.342 -9.866 1.00 90.75 76 LEU A C 1
ATOM 565 O O . LEU A 1 76 ? 7.846 -2.387 -10.447 1.00 90.75 76 LEU A O 1
ATOM 569 N N . LEU A 1 77 ? 7.207 -0.231 -10.524 1.00 90.69 77 LEU A N 1
ATOM 570 C CA . LEU A 1 77 ? 7.167 -0.136 -11.987 1.00 90.69 77 LEU A CA 1
ATOM 571 C C . LEU A 1 77 ? 8.558 -0.025 -12.622 1.00 90.69 77 LEU A C 1
ATOM 573 O O . LEU A 1 77 ? 8.678 -0.185 -13.828 1.00 90.69 77 LEU A O 1
ATOM 577 N N . SER A 1 78 ? 9.606 0.192 -11.827 1.00 89.31 78 SER A N 1
ATOM 578 C CA . SER A 1 78 ? 10.998 0.172 -12.292 1.00 89.31 78 SER A CA 1
ATOM 579 C C . SER A 1 78 ? 11.662 -1.205 -12.149 1.00 89.31 78 SER A C 1
ATOM 581 O O . SER A 1 78 ? 12.857 -1.327 -12.411 1.00 89.31 78 SER A O 1
ATOM 583 N N . GLY A 1 79 ? 10.929 -2.222 -11.676 1.00 87.44 79 GLY A N 1
ATOM 584 C CA . GLY A 1 79 ? 11.432 -3.590 -11.504 1.00 87.44 79 GLY A CA 1
ATOM 585 C C . GLY A 1 79 ? 11.467 -4.400 -12.802 1.00 87.44 79 GLY A C 1
ATOM 586 O O . GLY A 1 79 ? 11.258 -3.862 -13.886 1.00 87.44 79 GLY A O 1
ATOM 587 N N . ASP A 1 80 ? 11.692 -5.709 -12.684 1.00 92.00 80 ASP A N 1
ATOM 588 C CA . ASP A 1 80 ? 11.626 -6.643 -13.817 1.00 92.00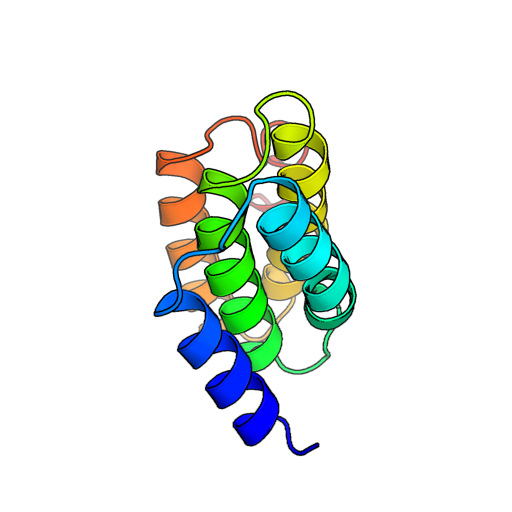 80 ASP A CA 1
ATOM 589 C C . ASP A 1 80 ? 10.203 -6.721 -14.411 1.00 92.00 80 ASP A C 1
ATOM 591 O O . ASP A 1 80 ? 9.228 -6.502 -13.680 1.00 92.00 80 ASP A O 1
ATOM 595 N N . PRO A 1 81 ? 10.041 -7.066 -15.704 1.00 93.19 81 PRO A N 1
ATOM 596 C CA . PRO A 1 81 ? 8.741 -7.069 -16.385 1.00 93.19 81 PRO A CA 1
ATOM 597 C C . PRO A 1 81 ? 7.636 -7.857 -15.661 1.00 93.19 81 PRO A C 1
ATOM 599 O O . PRO A 1 81 ? 6.477 -7.440 -15.632 1.00 93.19 81 PRO A O 1
ATOM 602 N N . GLU A 1 82 ? 7.977 -8.977 -15.028 1.00 94.00 82 GLU A N 1
ATOM 603 C CA . GLU A 1 82 ? 7.051 -9.813 -14.264 1.00 94.00 82 GLU A CA 1
ATOM 604 C C . GLU A 1 82 ? 6.558 -9.101 -12.997 1.00 94.00 82 GLU A C 1
ATOM 606 O O . GLU A 1 82 ? 5.371 -9.157 -12.662 1.00 94.00 82 GLU A O 1
ATOM 611 N N . VAL A 1 83 ? 7.457 -8.388 -12.310 1.00 91.19 83 VAL A N 1
ATOM 612 C CA . VAL A 1 83 ? 7.125 -7.579 -11.129 1.00 91.19 83 VAL A CA 1
ATOM 613 C C . VAL A 1 83 ? 6.270 -6.387 -11.540 1.00 91.19 83 VAL A C 1
ATOM 615 O O . VAL A 1 83 ? 5.261 -6.115 -10.885 1.00 91.19 83 VAL A O 1
ATOM 618 N N . GLN A 1 84 ? 6.615 -5.725 -12.647 1.00 92.25 84 GLN A N 1
ATOM 619 C CA . GLN A 1 84 ? 5.829 -4.622 -13.199 1.00 92.25 84 GLN A CA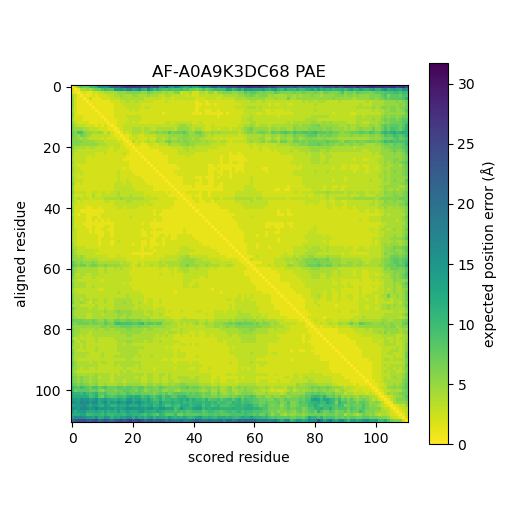 1
ATOM 620 C C . GLN A 1 84 ? 4.402 -5.065 -13.531 1.00 92.25 84 GLN A C 1
ATOM 622 O O . GLN A 1 84 ? 3.448 -4.386 -13.155 1.00 92.25 84 GLN A O 1
ATOM 627 N N . TYR A 1 85 ? 4.234 -6.224 -14.177 1.00 93.19 85 TYR A N 1
ATOM 628 C CA . TYR A 1 85 ? 2.913 -6.760 -14.510 1.00 93.19 85 TYR A CA 1
ATOM 629 C C . TYR A 1 85 ? 2.052 -6.971 -13.258 1.00 93.19 85 TYR A C 1
ATOM 631 O O . TYR A 1 85 ? 0.908 -6.512 -13.195 1.00 93.19 85 TYR A O 1
ATOM 639 N N . VAL A 1 86 ? 2.608 -7.611 -12.225 1.00 93.38 86 VAL A N 1
ATOM 640 C CA . VAL A 1 86 ? 1.897 -7.812 -10.954 1.00 93.38 86 VAL A CA 1
ATOM 641 C C . VAL A 1 86 ? 1.597 -6.469 -10.281 1.00 93.38 86 VAL A C 1
ATOM 643 O O . VAL A 1 86 ? 0.484 -6.270 -9.786 1.00 93.38 86 VAL A O 1
ATOM 646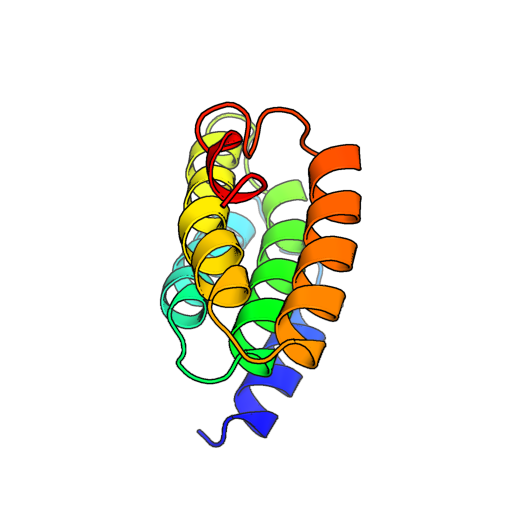 N N . ALA A 1 87 ? 2.543 -5.530 -10.286 1.00 92.19 87 ALA A N 1
ATOM 647 C CA . ALA A 1 87 ? 2.356 -4.199 -9.717 1.00 92.19 87 ALA A CA 1
ATOM 648 C C . ALA A 1 87 ? 1.225 -3.434 -10.418 1.00 92.19 87 ALA A C 1
ATOM 650 O O . ALA A 1 87 ? 0.338 -2.925 -9.738 1.00 92.19 87 ALA A O 1
ATOM 651 N N . LEU A 1 88 ? 1.185 -3.427 -11.753 1.00 93.25 88 LEU A N 1
ATOM 652 C CA . LEU A 1 88 ? 0.134 -2.780 -12.547 1.00 93.25 88 LEU A CA 1
ATOM 653 C C . LEU A 1 88 ? -1.257 -3.336 -12.225 1.00 93.25 88 LEU A C 1
ATOM 655 O O . LEU A 1 88 ? -2.188 -2.562 -12.008 1.00 93.25 88 LEU A O 1
ATOM 659 N N . ARG A 1 89 ? -1.399 -4.665 -12.115 1.00 94.62 89 ARG A N 1
ATOM 660 C CA . ARG A 1 89 ? -2.677 -5.299 -11.741 1.00 94.62 89 ARG A CA 1
ATOM 661 C C . ARG A 1 89 ? -3.124 -4.920 -10.328 1.00 94.62 89 ARG A C 1
ATOM 663 O O . ARG A 1 89 ? -4.309 -4.693 -10.102 1.00 94.62 89 ARG A O 1
ATOM 670 N N . ASN A 1 90 ? -2.192 -4.818 -9.381 1.00 92.00 90 ASN A N 1
ATOM 671 C CA . ASN A 1 90 ? -2.508 -4.356 -8.027 1.00 92.00 90 ASN A CA 1
ATOM 672 C C . ASN A 1 90 ? -2.866 -2.863 -8.003 1.00 92.00 90 ASN A C 1
ATOM 674 O O . ASN A 1 90 ? -3.822 -2.476 -7.337 1.00 92.00 90 ASN A O 1
ATOM 678 N N . ILE A 1 91 ? -2.144 -2.030 -8.755 1.00 92.50 91 ILE A N 1
ATOM 679 C CA . ILE A 1 91 ? -2.434 -0.598 -8.895 1.00 92.50 91 ILE A CA 1
ATOM 680 C C . ILE A 1 91 ? -3.838 -0.386 -9.461 1.00 92.50 91 ILE A C 1
ATOM 682 O O . ILE A 1 91 ? -4.581 0.434 -8.930 1.00 92.50 91 ILE A O 1
ATOM 686 N N . GLU A 1 92 ? -4.219 -1.134 -10.496 1.00 91.69 92 GLU A N 1
ATOM 687 C CA . GLU A 1 92 ? -5.558 -1.074 -11.084 1.00 91.69 92 GLU A CA 1
ATOM 688 C C . GLU A 1 92 ? -6.645 -1.337 -10.032 1.00 91.69 92 GLU A C 1
ATOM 690 O O . GLU A 1 92 ? -7.570 -0.536 -9.891 1.00 91.69 92 GLU A O 1
ATOM 695 N N . LEU A 1 93 ? -6.497 -2.400 -9.233 1.00 92.44 93 LEU A N 1
ATOM 696 C CA . LEU A 1 93 ? -7.429 -2.725 -8.146 1.00 92.44 93 LEU A CA 1
ATOM 697 C C . LEU A 1 93 ? -7.486 -1.623 -7.078 1.00 92.44 93 LEU A C 1
ATOM 699 O O . LEU A 1 93 ? -8.564 -1.269 -6.599 1.00 92.44 93 LEU A O 1
ATOM 703 N N . ILE A 1 94 ? -6.339 -1.046 -6.713 1.00 92.31 94 ILE A N 1
ATOM 704 C CA . ILE A 1 94 ? -6.278 0.042 -5.729 1.00 92.31 94 ILE A CA 1
ATOM 705 C C . ILE A 1 94 ? -6.958 1.304 -6.275 1.00 92.31 94 ILE A C 1
ATOM 707 O O . ILE A 1 94 ? -7.690 1.961 -5.537 1.00 92.31 94 ILE A O 1
ATOM 711 N N . LEU A 1 95 ? -6.767 1.638 -7.553 1.00 91.62 95 LEU A N 1
ATOM 712 C CA . LEU A 1 95 ? -7.376 2.814 -8.182 1.00 91.62 95 LEU A CA 1
ATOM 713 C C . LEU A 1 95 ? -8.890 2.685 -8.349 1.00 91.62 95 LEU A C 1
ATOM 715 O O . LEU A 1 95 ? -9.584 3.695 -8.264 1.00 91.62 95 LEU A O 1
ATOM 719 N N . GLN A 1 96 ? -9.414 1.469 -8.521 1.00 92.38 96 GLN A N 1
ATOM 720 C CA . GLN A 1 96 ? -10.862 1.236 -8.492 1.00 92.38 96 GLN A CA 1
ATOM 721 C C . GLN A 1 96 ? -11.476 1.639 -7.142 1.00 92.38 96 GLN A C 1
ATOM 723 O O . GLN A 1 96 ? -12.594 2.149 -7.105 1.00 92.38 96 GLN A O 1
ATOM 728 N N . LYS A 1 97 ? -10.736 1.458 -6.039 1.00 91.00 97 LYS A N 1
ATOM 729 C CA . LYS A 1 97 ? -11.171 1.831 -4.685 1.00 91.00 97 LYS A CA 1
ATOM 730 C C . LYS A 1 97 ? -10.834 3.279 -4.317 1.00 91.00 97 LYS A C 1
ATOM 732 O O . LYS A 1 97 ? -11.636 3.953 -3.676 1.00 91.00 97 LYS A O 1
ATOM 737 N N . TYR A 1 98 ? -9.667 3.771 -4.734 1.00 90.81 98 TYR A N 1
ATOM 738 C CA . TYR A 1 98 ? -9.160 5.112 -4.433 1.00 90.81 98 TYR A CA 1
ATOM 739 C C . TYR A 1 98 ? -8.725 5.845 -5.716 1.00 90.81 98 TYR A C 1
ATOM 741 O O . TYR A 1 98 ? -7.526 6.002 -5.967 1.00 90.81 98 TYR A O 1
ATOM 749 N N . PRO A 1 99 ? -9.671 6.362 -6.524 1.00 87.88 99 PRO A N 1
ATOM 750 C CA . PRO A 1 99 ? -9.365 6.941 -7.838 1.00 87.88 99 PRO A CA 1
ATOM 751 C C . PRO A 1 99 ? -8.405 8.139 -7.791 1.00 87.88 99 PRO A C 1
ATOM 753 O O . PRO A 1 99 ? -7.631 8.370 -8.715 1.00 87.88 99 PRO A O 1
ATOM 756 N N . ALA A 1 100 ? -8.423 8.899 -6.693 1.00 86.75 100 ALA A N 1
ATOM 757 C CA . ALA A 1 100 ? -7.594 10.091 -6.520 1.00 86.75 100 ALA A CA 1
ATOM 758 C C . ALA A 1 100 ? -6.129 9.790 -6.139 1.00 86.75 100 ALA A C 1
ATOM 760 O O . ALA A 1 100 ? -5.313 10.712 -6.103 1.00 86.75 100 ALA A O 1
ATOM 761 N N . LEU A 1 101 ? -5.776 8.529 -5.855 1.00 86.56 101 LEU A N 1
ATOM 762 C CA . LEU A 1 101 ? -4.474 8.158 -5.289 1.00 86.56 101 LEU A CA 1
ATOM 763 C C . LEU A 1 101 ? -3.291 8.538 -6.197 1.00 86.56 101 LEU A C 1
ATOM 765 O O . LEU A 1 101 ? -2.285 9.071 -5.727 1.00 86.56 101 LEU A O 1
ATOM 769 N N . LEU A 1 102 ? -3.410 8.291 -7.505 1.00 80.94 102 LEU A N 1
ATOM 770 C CA . LEU A 1 102 ? -2.337 8.524 -8.481 1.00 80.94 102 LEU A CA 1
ATOM 771 C C . LEU A 1 102 ? -2.643 9.648 -9.474 1.00 80.94 102 LEU A C 1
ATOM 773 O O . LEU A 1 102 ? -1.914 9.794 -10.451 1.00 80.94 102 LEU A O 1
ATOM 777 N N . ALA A 1 103 ? -3.648 10.487 -9.208 1.00 79.69 103 ALA A N 1
ATOM 778 C CA . ALA A 1 103 ? -4.052 11.572 -10.108 1.00 79.69 103 ALA A CA 1
ATOM 779 C C . ALA A 1 103 ? -2.883 12.503 -10.504 1.00 79.69 103 ALA A C 1
ATOM 781 O O . ALA A 1 103 ? -2.784 12.927 -11.651 1.00 79.69 103 ALA A O 1
ATOM 782 N N . ASN A 1 104 ? -1.942 12.748 -9.585 1.00 76.25 104 ASN A N 1
ATOM 783 C CA . ASN A 1 104 ? -0.761 13.586 -9.837 1.00 76.25 104 ASN A CA 1
ATOM 784 C C . ASN A 1 104 ? 0.451 12.820 -10.404 1.00 76.25 104 ASN A C 1
ATOM 786 O O . ASN A 1 104 ? 1.432 13.443 -10.797 1.00 76.25 104 ASN A O 1
ATOM 790 N N . ASN A 1 105 ? 0.394 11.485 -10.457 1.00 75.06 105 ASN A N 1
ATOM 791 C CA . ASN A 1 105 ? 1.504 10.610 -10.860 1.00 75.06 105 ASN A CA 1
ATOM 792 C C . ASN A 1 105 ? 1.209 9.830 -12.153 1.00 75.06 105 ASN A C 1
ATOM 794 O O . ASN A 1 105 ? 1.934 8.903 -12.499 1.00 75.06 105 ASN A O 1
ATOM 798 N N . VAL A 1 106 ? 0.171 10.222 -12.899 1.00 74.38 106 VAL A N 1
ATOM 799 C CA . VAL A 1 106 ? -0.276 9.551 -14.134 1.00 74.38 106 VAL A CA 1
ATOM 800 C C . VAL A 1 106 ? 0.838 9.432 -15.185 1.00 74.38 106 VAL A C 1
ATOM 802 O O . VAL A 1 106 ? 0.879 8.459 -15.928 1.00 74.38 106 VAL A O 1
ATOM 805 N N . LYS A 1 107 ? 1.789 10.376 -15.215 1.00 72.81 107 LYS A N 1
ATOM 806 C CA . LYS A 1 107 ? 2.925 10.367 -16.156 1.00 72.81 107 LYS A CA 1
ATOM 807 C C . L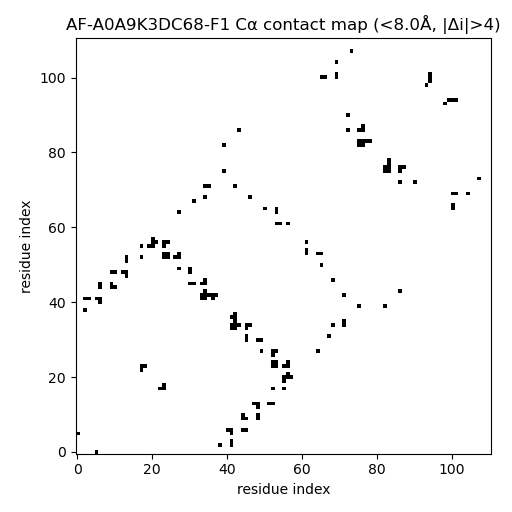YS A 1 107 ? 3.799 9.114 -16.059 1.00 72.81 107 LYS A C 1
ATOM 809 O O . LYS A 1 107 ? 4.433 8.763 -17.044 1.00 72.81 107 LYS A O 1
ATOM 814 N N . VAL A 1 108 ? 3.819 8.445 -14.905 1.00 72.94 108 VAL A N 1
ATOM 815 C CA . VAL A 1 108 ? 4.625 7.236 -14.680 1.00 72.94 108 VAL A CA 1
ATOM 816 C C . VAL A 1 108 ? 4.174 6.072 -15.577 1.00 72.94 108 VAL A C 1
ATOM 818 O O . VAL A 1 108 ? 4.983 5.213 -15.897 1.00 72.94 108 VAL A O 1
ATOM 821 N N . PHE A 1 109 ? 2.920 6.060 -16.044 1.00 69.88 109 PHE A N 1
ATOM 822 C CA . PHE A 1 109 ? 2.384 4.990 -16.898 1.00 69.88 109 PHE A CA 1
ATOM 823 C C . PHE A 1 109 ? 2.663 5.166 -18.401 1.00 69.88 109 PHE A C 1
ATOM 825 O O . PHE A 1 109 ? 2.255 4.317 -19.186 1.00 69.88 109 PHE A O 1
ATOM 832 N N . PHE A 1 110 ? 3.302 6.266 -18.813 1.00 68.62 110 PHE A N 1
ATOM 833 C CA . PHE A 1 110 ? 3.517 6.616 -20.228 1.00 68.62 110 PHE A CA 1
ATOM 834 C C . PHE A 1 110 ? 5.000 6.721 -20.612 1.00 68.62 110 PHE A C 1
ATOM 836 O O . PHE A 1 110 ? 5.319 7.344 -21.626 1.00 68.62 110 PHE A O 1
ATOM 843 N N . VAL A 1 111 ? 5.891 6.180 -19.778 1.00 56.97 111 VAL A N 1
ATOM 844 C CA . VAL A 1 111 ? 7.339 6.132 -20.034 1.00 56.97 111 VAL A CA 1
ATOM 845 C C . VAL A 1 111 ? 7.682 4.925 -20.894 1.00 56.97 111 VAL A C 1
ATOM 847 O O . VAL A 1 111 ? 7.107 3.847 -20.634 1.00 56.97 111 VAL A O 1
#

Secondary structure (DSSP, 8-state):
--HHHHHHHHHHHHTPPPSSHHHHHHHHHHHGGGGG-SSHHHHHHHHHHHHHHTTSS-TTTHHHHHHTTHHHHHHHTTS-HHHHHHHHHHHHHHHHH-TTTTTT-GGGGG-